Protein AF-G0UDD1-F1 (afdb_monomer)

Foldseek 3Di:
DVQVVCVVVPDQEEEEEDDLDPCVCVVHPHYYHYHYCLVVVLVVCVVVDDLPDDEQEAAAPSCQVVSVSSCVSSVHHYYYDDDD

Solvent-accessible surface area (backbone atoms only — not comparable to full-atom values): 5141 Å² total; per-residue (Å²): 107,71,48,53,52,48,43,74,73,65,54,74,61,49,78,47,68,63,64,95,49,77,66,61,63,74,57,42,96,52,60,68,50,80,44,72,58,57,65,61,55,38,51,50,46,65,75,74,46,81,57,91,82,49,68,33,67,12,84,33,81,86,40,40,71,61,30,45,5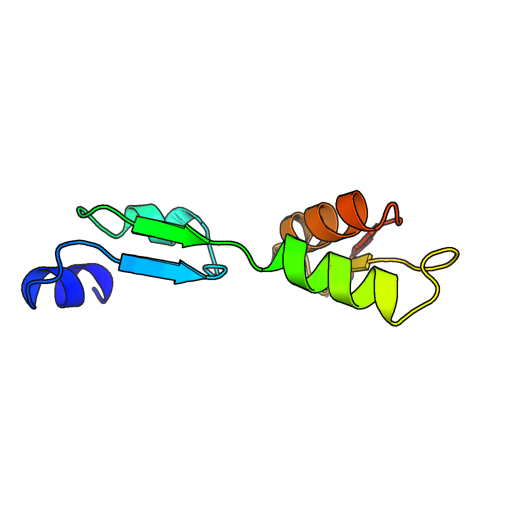9,37,13,65,72,54,73,32,53,75,47,69,43,86,85,128

Organism: Brochothrix thermosphacta (NCBI:txid2756)

Secondary structure (DSSP, 8-state):
-HHHHHHHTT---EEEES-SSGGGGGG-SS-EEEE-SHHHHHHHHHHHS--TT--EEESSSTTHHHHHHHHHHHT--EEE----

Mean predicted aligned error: 3.18 Å

InterPro domains:
  IPR000836 Phosphoribosyltransferase domain [PF00156] (40-83)
  IPR000836 Phosphoribosyltransferase domain [cd06223] (38-84)
  IPR000842 Phosphoribosyl pyrophosphate synthetase, conserved site [PS00114] (18-33)
  IPR005946 Ribose-phosphate pyrophosphokinase [PTHR10210] (1-84)
  IPR029057 Phosphoribosyltransferase-like [G3DSA:3.40.50.2020] (1-36)
  IPR029057 Phosphoribosyltransferase-like [G3DSA:3.40.50.2020] (37-84)
  IPR029057 Phosphoribosyltransferase-like [SSF53271] (1-84)

Nearest PDB structures (foldseek):
  7pn0-assembly1_A  TM=9.663E-01  e=7.168E-08  Thermus thermophilus
  5mp7-assembly1_A  TM=9.564E-01  e=7.133E-07  Mycolicibacterium smegmatis MC2 155
  7xmu-assembly1_A  TM=9.386E-01  e=5.443E-07  Escherichia coli str. K-12 substr. MG1655
  6asv-assembly1_A  TM=9.275E-01  e=9.347E-07  Escherichia coli O157:H7
  6asv-assembly1_C  TM=8.835E-01  e=1.225E-06  Escherichia coli O157:H7

Sequence (84 aa):
LVADLIEKAGATRAIMIDLHAPQIQGFFDMPIDHLTGVPLLSEHFKNTIDTSNVVVVSPDHGGVTRARKMADKLKAPIAIIDKR

pLDDT: mean 96.07, std 3.62, range [70.44, 98.5]

Structure (mmCIF, N/CA/C/O backbone):
data_AF-G0UDD1-F1
#
_entry.id   AF-G0UDD1-F1
#
loop_
_atom_site.group_PDB
_atom_site.id
_atom_site.type_symbol
_atom_site.label_atom_id
_atom_site.label_alt_id
_atom_site.label_comp_id
_atom_site.label_asym_id
_atom_site.label_entity_id
_atom_site.label_seq_id
_atom_site.pdbx_PDB_ins_code
_atom_site.Cartn_x
_atom_site.Cartn_y
_atom_site.Cartn_z
_atom_site.occupancy
_atom_site.B_iso_or_equiv
_atom_site.auth_seq_id
_atom_site.auth_comp_id
_atom_site.auth_asym_id
_atom_site.auth_atom_id
_atom_site.pdbx_PDB_model_num
ATOM 1 N N . LEU A 1 1 ? -10.083 -9.964 16.136 1.00 95.44 1 LEU A N 1
ATOM 2 C CA . LEU A 1 1 ? -9.212 -10.156 17.323 1.00 95.44 1 LEU A CA 1
ATOM 3 C C . LEU A 1 1 ? -8.325 -8.945 17.582 1.00 95.44 1 LEU A C 1
ATOM 5 O O . LEU A 1 1 ? -8.630 -8.206 18.499 1.00 95.44 1 LEU A O 1
ATOM 9 N N . VAL A 1 2 ? -7.231 -8.723 16.835 1.00 97.69 2 VAL A N 1
ATOM 10 C CA . VAL A 1 2 ? -6.285 -7.629 17.162 1.00 97.69 2 VAL A CA 1
ATOM 11 C C . VAL A 1 2 ? -6.942 -6.247 17.062 1.00 97.69 2 VAL A C 1
ATOM 13 O O . VAL A 1 2 ? -6.743 -5.435 17.958 1.00 97.69 2 VAL A O 1
ATOM 16 N N . ALA A 1 3 ? -7.752 -6.006 16.026 1.00 97.69 3 ALA A N 1
ATOM 17 C CA . ALA A 1 3 ? -8.527 -4.772 15.890 1.00 97.69 3 ALA A CA 1
ATOM 18 C C . ALA A 1 3 ? -9.447 -4.545 17.104 1.00 97.69 3 ALA A C 1
ATOM 20 O O . ALA A 1 3 ? -9.281 -3.553 17.809 1.00 97.69 3 ALA A O 1
ATOM 21 N N . ASP A 1 4 ? -10.285 -5.535 17.434 1.00 97.88 4 ASP A N 1
ATOM 22 C CA . ASP A 1 4 ? -11.163 -5.502 18.613 1.00 97.88 4 ASP A CA 1
ATOM 23 C C . ASP A 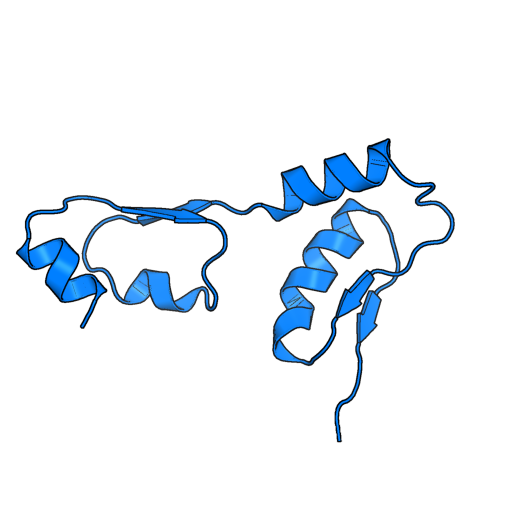1 4 ? -10.400 -5.216 19.915 1.00 97.88 4 ASP A C 1
ATOM 25 O O . ASP A 1 4 ? -10.855 -4.436 20.744 1.00 97.88 4 ASP A O 1
ATOM 29 N N . LEU A 1 5 ? -9.231 -5.834 20.118 1.00 98.50 5 LEU A N 1
ATOM 30 C CA . LEU A 1 5 ? -8.421 -5.616 21.320 1.00 98.50 5 LEU A CA 1
ATOM 31 C C . LEU A 1 5 ? -7.897 -4.178 21.404 1.00 98.50 5 LEU A C 1
ATOM 33 O O . LEU A 1 5 ? -7.917 -3.592 22.484 1.00 98.50 5 LEU A O 1
ATOM 37 N N . ILE A 1 6 ? -7.453 -3.604 20.281 1.00 97.75 6 ILE A N 1
ATOM 38 C CA . ILE A 1 6 ? -6.980 -2.214 20.207 1.00 97.75 6 ILE A CA 1
ATOM 39 C C . ILE A 1 6 ? -8.127 -1.242 20.518 1.00 97.75 6 ILE A C 1
ATOM 41 O O . ILE A 1 6 ? -7.949 -0.303 21.293 1.00 97.75 6 ILE A O 1
ATOM 45 N N . GLU A 1 7 ? -9.317 -1.490 19.974 1.00 97.38 7 GLU A N 1
ATOM 46 C CA . GLU A 1 7 ? -10.499 -0.665 20.238 1.00 97.38 7 GLU A CA 1
ATOM 47 C C . GLU A 1 7 ? -10.985 -0.795 21.683 1.00 97.38 7 GLU A C 1
ATOM 49 O O . GLU A 1 7 ? -11.237 0.209 22.349 1.00 97.38 7 GLU A O 1
ATOM 54 N N . LYS A 1 8 ? -11.049 -2.019 22.225 1.00 98.12 8 LYS A N 1
ATOM 55 C CA . LYS A 1 8 ? -11.411 -2.250 23.633 1.00 98.12 8 LYS A CA 1
ATOM 56 C C . LYS A 1 8 ? -10.398 -1.660 24.612 1.00 98.12 8 LYS A C 1
ATOM 58 O O . LYS A 1 8 ? -10.788 -1.308 25.721 1.00 98.12 8 LYS A O 1
ATOM 63 N N . ALA A 1 9 ? -9.137 -1.508 24.210 1.00 98.38 9 ALA A N 1
ATOM 64 C CA . ALA A 1 9 ? -8.128 -0.790 24.984 1.00 98.38 9 ALA A CA 1
ATOM 65 C C . ALA A 1 9 ? -8.332 0.742 24.987 1.00 98.38 9 ALA A C 1
ATOM 67 O O . ALA A 1 9 ? -7.656 1.438 25.743 1.00 98.38 9 ALA A O 1
ATOM 68 N N . GLY A 1 10 ? -9.265 1.270 24.185 1.00 98.19 10 GLY A N 1
ATOM 69 C CA . GLY A 1 10 ? -9.651 2.682 24.166 1.00 98.19 10 GLY A CA 1
ATOM 70 C C . GLY A 1 10 ? -9.116 3.486 22.980 1.00 98.19 10 GLY A C 1
ATOM 71 O O . GLY A 1 10 ? -9.186 4.715 23.008 1.00 98.19 10 GLY A O 1
ATOM 72 N N . ALA A 1 11 ? -8.576 2.838 21.942 1.00 98.19 11 ALA A N 1
ATOM 73 C CA . ALA A 1 11 ? -8.199 3.541 20.719 1.00 98.19 11 ALA A CA 1
ATOM 74 C C . ALA A 1 11 ? -9.437 4.120 20.011 1.00 98.19 11 ALA A C 1
ATOM 76 O O . ALA A 1 11 ? -10.490 3.490 19.959 1.00 98.19 11 ALA A O 1
ATOM 77 N N . THR A 1 12 ? -9.300 5.321 19.448 1.00 98.19 12 THR A N 1
ATOM 78 C CA . THR A 1 12 ? -10.384 6.031 18.735 1.00 98.19 12 THR A CA 1
ATOM 79 C C . THR A 1 12 ? -10.107 6.221 17.244 1.00 98.19 12 THR A C 1
ATOM 81 O O . THR A 1 12 ? -10.976 6.674 16.498 1.00 98.19 12 THR A O 1
ATOM 84 N N . ARG A 1 13 ? -8.882 5.910 16.812 1.00 98.12 13 ARG A N 1
ATOM 85 C CA . ARG A 1 13 ? -8.410 5.939 15.428 1.00 98.12 13 ARG A CA 1
ATOM 86 C C . ARG A 1 13 ? -7.135 5.110 15.315 1.00 98.12 13 ARG A C 1
ATOM 88 O O . ARG A 1 13 ? -6.367 5.041 16.275 1.00 98.12 13 ARG A O 1
ATOM 95 N N . ALA A 1 14 ? -6.854 4.573 14.131 1.00 97.38 14 ALA A N 1
ATOM 96 C CA . ALA A 1 14 ? -5.515 4.091 13.795 1.00 97.38 14 ALA A CA 1
ATOM 97 C C . ALA A 1 14 ? -4.960 4.750 12.527 1.00 97.38 14 ALA A C 1
ATOM 99 O O . ALA A 1 14 ? -5.700 5.117 11.619 1.00 97.38 14 ALA A O 1
ATOM 100 N N . ILE A 1 15 ? -3.634 4.862 12.466 1.00 98.00 15 ILE A N 1
ATOM 101 C CA . ILE A 1 15 ? -2.892 5.237 11.261 1.00 98.00 15 ILE A CA 1
ATOM 102 C C . ILE A 1 15 ? -2.014 4.047 10.901 1.00 98.00 15 ILE A C 1
ATOM 104 O O . ILE A 1 15 ? -1.299 3.520 11.753 1.00 98.00 15 ILE A O 1
ATOM 108 N N . MET A 1 16 ? -2.091 3.599 9.654 1.00 97.38 16 MET A N 1
ATOM 109 C CA . MET A 1 16 ? -1.420 2.390 9.185 1.00 97.38 16 MET A CA 1
ATOM 110 C C . MET A 1 16 ? -0.750 2.639 7.840 1.00 97.38 16 MET A C 1
ATOM 112 O O . MET A 1 16 ? -1.176 3.505 7.079 1.00 97.38 16 MET A O 1
ATOM 116 N N . ILE A 1 17 ? 0.298 1.874 7.537 1.00 97.56 17 ILE A N 1
ATOM 117 C CA . ILE A 1 17 ? 1.052 1.983 6.285 1.00 97.56 17 ILE A CA 1
ATOM 118 C C . ILE A 1 17 ? 1.074 0.614 5.608 1.00 97.56 17 ILE A C 1
ATOM 120 O O . ILE A 1 17 ? 1.458 -0.365 6.242 1.00 97.56 17 ILE A O 1
ATOM 124 N N . ASP A 1 18 ? 0.670 0.574 4.335 1.00 96.44 18 ASP A N 1
ATOM 125 C CA . ASP A 1 18 ? 0.728 -0.591 3.440 1.00 96.44 18 ASP A CA 1
ATOM 126 C C . ASP A 1 18 ? 0.283 -1.913 4.102 1.00 96.44 18 ASP A C 1
ATOM 128 O O . ASP A 1 18 ? 1.039 -2.883 4.207 1.00 96.44 18 ASP A O 1
ATOM 132 N N . LEU A 1 19 ? -0.985 -1.962 4.524 1.00 97.06 19 LEU A N 1
ATOM 133 C CA . LEU A 1 19 ? -1.606 -3.182 5.038 1.00 97.06 19 LEU A CA 1
ATOM 134 C C . LEU A 1 19 ? -1.443 -4.342 4.051 1.00 97.06 19 LEU A C 1
ATOM 136 O O . LEU A 1 19 ? -1.644 -4.182 2.845 1.00 97.06 19 LEU A O 1
ATOM 140 N N . HIS A 1 20 ? -1.142 -5.531 4.584 1.00 95.44 20 HIS A N 1
ATOM 141 C CA . HIS A 1 20 ? -0.944 -6.739 3.778 1.00 95.44 20 HIS A CA 1
ATOM 142 C C . HIS A 1 20 ? -2.127 -7.008 2.836 1.00 95.44 20 HIS A C 1
ATOM 144 O O . HIS A 1 20 ? -1.931 -7.317 1.661 1.00 95.44 20 HIS A O 1
ATOM 150 N N . ALA A 1 21 ? -3.345 -6.830 3.352 1.00 94.69 21 ALA A N 1
ATOM 151 C CA . ALA A 1 21 ? -4.584 -6.887 2.597 1.00 94.69 21 ALA A CA 1
ATOM 152 C C . ALA A 1 21 ? -5.429 -5.636 2.909 1.00 94.69 21 ALA A C 1
ATOM 154 O O . ALA A 1 21 ? -5.601 -5.310 4.087 1.00 94.69 21 ALA A O 1
ATOM 155 N N . PRO A 1 22 ? -5.988 -4.935 1.902 1.00 92.88 22 PRO A N 1
ATOM 156 C CA . PRO A 1 22 ? -6.789 -3.729 2.132 1.00 92.88 22 PRO A CA 1
ATOM 157 C C . PRO A 1 22 ? -8.049 -3.996 2.969 1.00 92.88 22 PRO A C 1
ATOM 159 O O . PRO A 1 22 ? -8.524 -3.104 3.660 1.00 92.88 22 PRO A O 1
ATOM 162 N N . GLN A 1 23 ? -8.557 -5.230 2.964 1.00 96.62 23 GLN A N 1
ATOM 163 C CA . GLN A 1 23 ? -9.721 -5.657 3.743 1.00 96.62 23 GLN A CA 1
ATOM 164 C C . GLN A 1 23 ? -9.494 -5.570 5.256 1.00 96.62 23 GLN A C 1
ATOM 166 O O . GLN A 1 23 ? -10.469 -5.461 5.991 1.00 96.62 23 GLN A O 1
ATOM 171 N N . ILE A 1 24 ? -8.238 -5.563 5.726 1.00 97.62 24 ILE A N 1
ATOM 172 C CA . ILE A 1 24 ? -7.916 -5.385 7.151 1.00 97.62 24 ILE A CA 1
ATOM 173 C C . ILE A 1 24 ? -8.482 -4.057 7.678 1.00 97.62 24 ILE A C 1
ATOM 175 O O . ILE A 1 24 ? -8.834 -3.968 8.849 1.00 97.62 24 ILE A O 1
ATOM 179 N N . GLN A 1 25 ? -8.648 -3.046 6.819 1.00 96.38 25 GLN A N 1
ATOM 180 C CA . GLN A 1 25 ? -9.309 -1.795 7.188 1.00 96.38 25 GLN A CA 1
ATOM 181 C C . GLN A 1 25 ? -10.746 -2.014 7.689 1.00 96.38 25 GLN A C 1
ATOM 183 O O . GLN A 1 25 ? -11.182 -1.308 8.588 1.00 96.38 25 GLN A O 1
ATOM 188 N N . GLY A 1 26 ? -11.462 -3.004 7.151 1.00 96.81 26 GLY A N 1
ATOM 189 C CA . GLY A 1 26 ? -12.819 -3.349 7.577 1.00 96.81 26 GLY A CA 1
ATOM 190 C C . GLY A 1 26 ? -12.887 -4.209 8.840 1.00 96.81 26 GLY A C 1
ATOM 191 O O . GLY A 1 26 ? -13.976 -4.618 9.215 1.00 96.81 26 GLY A O 1
ATOM 192 N N . PHE A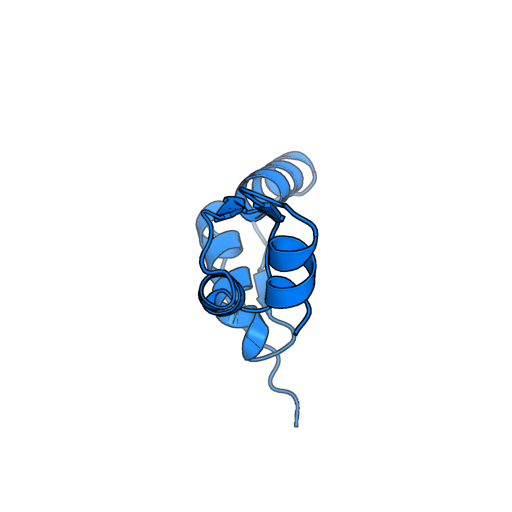 1 27 ? -11.751 -4.533 9.470 1.00 98.06 27 PHE A N 1
ATOM 193 C CA . PHE A 1 27 ? -11.737 -5.205 10.777 1.00 98.06 27 PHE A CA 1
ATOM 194 C C . PHE A 1 27 ? -11.876 -4.227 11.945 1.00 98.06 27 PHE A C 1
ATOM 196 O O . PHE A 1 27 ? -12.014 -4.680 13.075 1.00 98.06 27 PHE A O 1
ATOM 203 N N . PHE A 1 28 ? -11.785 -2.924 11.680 1.00 97.94 28 PHE A N 1
ATOM 204 C CA . PHE A 1 28 ? -11.959 -1.873 12.670 1.00 97.94 28 PHE A CA 1
ATOM 205 C C . PHE A 1 28 ? -13.327 -1.214 12.492 1.00 97.94 28 PHE A C 1
ATOM 207 O O . PHE A 1 28 ? -13.708 -0.870 11.371 1.00 97.94 28 PHE A O 1
ATOM 214 N N . ASP A 1 29 ? -14.021 -0.995 13.604 1.00 97.50 29 ASP A N 1
ATOM 215 C CA . ASP A 1 29 ? -15.252 -0.209 13.682 1.00 97.50 29 ASP A CA 1
ATOM 216 C C . ASP A 1 29 ? -14.948 1.291 13.881 1.00 97.50 29 ASP A C 1
ATOM 218 O O . ASP A 1 29 ? -15.822 2.147 13.716 1.00 97.50 29 ASP A O 1
ATOM 222 N N . MET A 1 30 ? -13.696 1.638 14.207 1.00 97.25 30 MET A N 1
ATOM 223 C CA . MET A 1 30 ? -13.206 3.019 14.288 1.00 97.25 30 MET A CA 1
ATOM 224 C C . MET A 1 30 ? -12.552 3.516 12.978 1.00 97.25 30 MET A C 1
ATOM 226 O O . MET A 1 30 ? -12.113 2.716 12.151 1.00 97.25 30 MET A O 1
ATOM 230 N N . PRO A 1 31 ? -12.403 4.844 12.775 1.00 97.94 31 PRO A N 1
ATOM 231 C CA . PRO A 1 31 ? -11.711 5.387 11.606 1.00 97.94 31 PRO A CA 1
ATOM 232 C C . PRO A 1 31 ? -10.253 4.918 11.492 1.00 97.94 31 PRO A C 1
ATOM 234 O O . PRO A 1 31 ? -9.500 4.939 12.469 1.00 97.94 31 PRO A O 1
ATOM 237 N N . ILE A 1 32 ? -9.835 4.587 10.268 1.00 97.81 32 ILE A N 1
ATOM 238 C CA . ILE A 1 32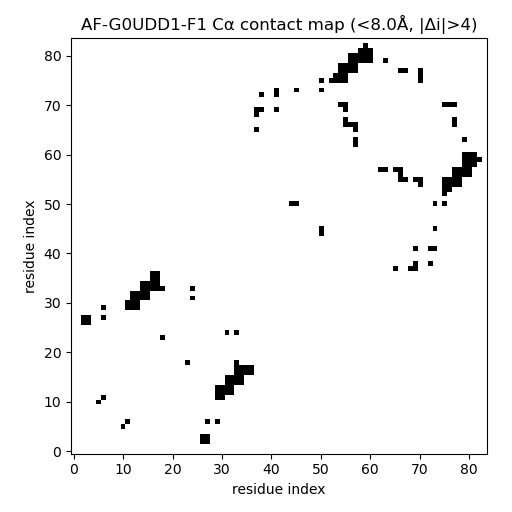 ? -8.454 4.214 9.942 1.00 97.81 32 ILE A CA 1
ATOM 239 C C . ILE A 1 32 ? -7.933 5.099 8.811 1.00 97.81 32 ILE A C 1
ATOM 241 O O . ILE A 1 32 ? -8.542 5.167 7.742 1.00 97.81 32 ILE A O 1
ATOM 245 N N . ASP A 1 33 ? -6.770 5.709 9.019 1.00 97.69 33 ASP A N 1
ATOM 246 C CA . ASP A 1 33 ? -6.002 6.373 7.969 1.00 97.69 33 ASP A CA 1
ATOM 247 C C . ASP A 1 33 ? -4.988 5.370 7.391 1.00 97.69 33 ASP A C 1
ATOM 249 O O . ASP A 1 33 ? -3.967 5.064 8.009 1.00 97.69 33 ASP A O 1
ATOM 253 N N . HIS A 1 34 ? -5.278 4.823 6.207 1.00 97.12 34 HIS A N 1
ATOM 254 C CA . HIS A 1 34 ? -4.401 3.867 5.523 1.00 97.12 34 HIS A CA 1
ATOM 255 C C . HIS A 1 34 ? -3.530 4.578 4.482 1.00 97.12 34 HIS A C 1
ATOM 257 O O . HIS A 1 34 ? -3.969 4.922 3.384 1.00 97.12 34 HIS A O 1
ATOM 263 N N . LEU A 1 35 ? -2.269 4.787 4.842 1.00 97.06 35 LEU A N 1
ATOM 264 C CA . LEU A 1 35 ? -1.258 5.427 4.013 1.00 97.06 35 LEU A CA 1
ATOM 265 C C . LEU A 1 35 ? -0.545 4.401 3.121 1.00 97.06 35 LEU A C 1
ATOM 267 O O . LEU A 1 35 ? -0.458 3.218 3.450 1.00 97.06 35 LEU A O 1
ATOM 271 N N . THR A 1 36 ? 0.012 4.866 1.999 1.00 95.94 36 THR A N 1
ATOM 272 C CA . THR A 1 36 ? 0.775 4.017 1.072 1.00 95.94 36 THR A CA 1
ATOM 273 C C . THR A 1 36 ? 2.194 4.527 0.847 1.00 95.94 36 THR A C 1
ATOM 275 O O . THR A 1 36 ? 2.405 5.720 0.626 1.00 95.94 36 THR A O 1
ATOM 278 N N . GLY A 1 37 ? 3.167 3.613 0.857 1.00 96.88 37 GLY A N 1
ATOM 279 C CA . GLY A 1 37 ? 4.579 3.904 0.612 1.00 96.88 37 GLY A CA 1
ATOM 280 C C . GLY A 1 37 ? 4.967 3.932 -0.868 1.00 96.88 37 GLY A C 1
ATOM 281 O O . GLY A 1 37 ? 6.042 4.420 -1.214 1.00 96.88 37 GLY A O 1
ATOM 282 N N . VAL A 1 38 ? 4.102 3.460 -1.774 1.00 97.00 38 VAL A N 1
ATOM 283 C CA . VA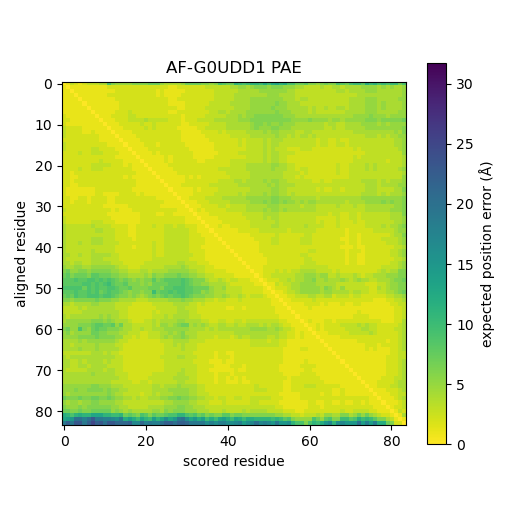L A 1 38 ? 4.410 3.367 -3.214 1.00 97.00 38 VAL A CA 1
ATOM 284 C C . VAL A 1 38 ? 4.885 4.696 -3.831 1.00 97.00 38 VAL A C 1
ATOM 286 O O . VAL A 1 38 ? 5.855 4.654 -4.591 1.00 97.00 38 VAL A O 1
ATOM 289 N N . PRO A 1 39 ? 4.282 5.873 -3.549 1.00 96.56 39 PRO A N 1
ATOM 290 C CA . PRO A 1 39 ? 4.786 7.152 -4.052 1.00 96.56 39 PRO A CA 1
ATOM 291 C C . PRO A 1 39 ? 6.233 7.435 -3.639 1.00 96.56 39 PRO A C 1
ATOM 293 O O . PRO A 1 39 ? 7.047 7.717 -4.514 1.00 96.56 39 PRO A O 1
ATOM 296 N N . LEU A 1 40 ? 6.544 7.276 -2.348 1.00 97.69 40 LEU A N 1
ATOM 297 C CA . LEU A 1 40 ? 7.870 7.526 -1.781 1.00 97.69 40 LEU A CA 1
ATOM 298 C C . LEU A 1 40 ? 8.924 6.593 -2.390 1.00 97.69 40 LEU A C 1
ATOM 300 O O . LEU A 1 40 ? 9.976 7.037 -2.839 1.00 97.69 40 LEU A O 1
ATOM 304 N N . LEU A 1 41 ? 8.620 5.294 -2.463 1.00 97.44 41 LEU A N 1
ATOM 305 C CA . LEU A 1 41 ? 9.535 4.306 -3.037 1.00 97.44 41 LEU A CA 1
ATOM 306 C C . LEU A 1 41 ? 9.757 4.531 -4.537 1.00 97.44 41 LEU A C 1
ATOM 308 O O . LEU A 1 41 ? 10.872 4.385 -5.029 1.00 97.44 41 LEU A O 1
ATOM 312 N N . SER A 1 42 ? 8.709 4.910 -5.272 1.00 96.06 42 SER A N 1
ATOM 313 C CA . SER A 1 42 ? 8.835 5.190 -6.707 1.00 96.06 42 SER A CA 1
ATOM 314 C C . SER A 1 42 ? 9.695 6.426 -6.967 1.00 96.06 42 SER A C 1
ATOM 316 O O . SER A 1 42 ? 10.466 6.441 -7.920 1.00 96.06 42 SER A O 1
ATOM 318 N N . GLU A 1 43 ? 9.569 7.463 -6.139 1.00 96.88 43 GLU A N 1
ATOM 319 C CA . GLU A 1 43 ? 10.424 8.650 -6.212 1.00 96.88 43 GLU A CA 1
ATOM 320 C C . GLU A 1 43 ? 11.881 8.311 -5.898 1.00 96.88 43 GLU A C 1
ATOM 322 O O . GLU A 1 43 ? 12.772 8.711 -6.643 1.00 96.88 43 GLU A O 1
ATOM 327 N N . HIS A 1 44 ? 12.119 7.505 -4.860 1.00 97.62 44 HIS A N 1
ATOM 328 C CA . HIS A 1 44 ? 13.458 7.031 -4.536 1.00 97.62 44 HIS A CA 1
ATOM 329 C C . HIS A 1 44 ? 14.122 6.356 -5.744 1.00 97.62 44 HIS A C 1
ATOM 331 O O . HIS A 1 44 ? 15.202 6.777 -6.143 1.00 97.62 44 HIS A O 1
ATOM 337 N N . PHE A 1 45 ? 13.463 5.380 -6.381 1.00 96.62 45 PHE A N 1
ATOM 338 C CA . PHE A 1 45 ? 14.038 4.687 -7.541 1.00 96.62 45 PHE A CA 1
ATOM 339 C C . PHE A 1 45 ? 14.249 5.599 -8.751 1.00 96.62 45 PHE A C 1
ATOM 341 O O . PHE A 1 45 ? 15.270 5.482 -9.419 1.00 96.62 45 PHE A O 1
ATOM 348 N N . LYS A 1 46 ? 13.349 6.554 -9.015 1.00 94.75 46 LYS A N 1
ATOM 349 C CA . LYS A 1 46 ? 13.573 7.551 -10.080 1.00 94.75 46 LYS A CA 1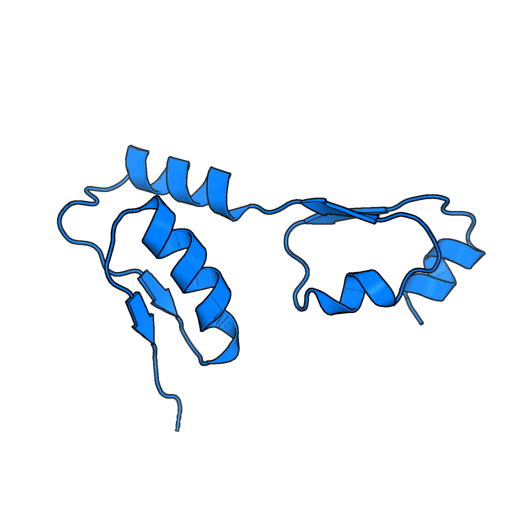
ATOM 350 C C . LYS A 1 46 ? 14.854 8.356 -9.886 1.00 94.75 46 LYS A C 1
ATOM 352 O O . LYS A 1 46 ? 15.446 8.781 -10.871 1.00 94.75 46 LYS A O 1
ATOM 357 N N . ASN A 1 47 ? 15.248 8.574 -8.634 1.00 96.31 47 ASN A N 1
ATOM 358 C CA . ASN A 1 47 ? 16.399 9.395 -8.282 1.00 96.31 47 ASN A CA 1
ATOM 359 C C . ASN A 1 47 ? 17.687 8.579 -8.098 1.00 96.31 47 ASN A C 1
ATOM 361 O O . ASN A 1 47 ? 18.765 9.168 -8.071 1.00 96.31 47 ASN A O 1
ATOM 365 N N . THR A 1 48 ? 17.600 7.255 -7.943 1.00 96.56 48 THR A N 1
ATOM 366 C CA . THR A 1 48 ? 18.764 6.405 -7.637 1.00 96.56 48 THR A CA 1
ATOM 367 C C . THR A 1 48 ? 19.175 5.459 -8.754 1.00 96.56 48 THR A C 1
ATOM 369 O O . THR A 1 48 ? 20.316 5.001 -8.742 1.00 96.56 48 THR A O 1
ATOM 372 N N . ILE A 1 49 ? 18.297 5.170 -9.719 1.00 93.88 49 ILE A N 1
ATOM 373 C CA . ILE A 1 49 ? 18.604 4.282 -10.847 1.00 93.88 49 ILE A CA 1
ATOM 374 C C . ILE A 1 49 ? 18.147 4.879 -12.180 1.00 93.88 49 ILE A C 1
ATOM 376 O O . ILE A 1 49 ? 17.212 5.678 -12.236 1.00 93.88 49 ILE A O 1
ATOM 380 N N . ASP A 1 50 ? 18.780 4.452 -13.275 1.00 92.81 50 ASP A N 1
ATOM 381 C CA . ASP A 1 50 ? 18.258 4.719 -14.614 1.00 92.81 50 ASP A CA 1
ATOM 382 C C . ASP A 1 50 ? 16.973 3.910 -14.834 1.00 92.81 50 ASP A C 1
ATOM 384 O O . ASP A 1 50 ? 16.983 2.680 -14.822 1.00 92.81 50 ASP A O 1
ATOM 388 N N . THR A 1 51 ? 15.859 4.613 -15.027 1.00 92.62 51 THR A N 1
ATOM 389 C CA . THR A 1 51 ? 14.532 4.017 -15.237 1.00 92.62 51 THR A CA 1
ATOM 390 C C . THR A 1 51 ? 14.199 3.794 -16.714 1.00 92.62 51 THR A C 1
ATOM 392 O O . THR A 1 51 ? 13.128 3.272 -17.016 1.00 92.62 51 THR A O 1
ATOM 395 N N . SER A 1 52 ? 15.100 4.134 -17.645 1.00 92.12 52 SER A N 1
ATOM 396 C CA . SER A 1 52 ? 14.883 3.953 -19.088 1.00 92.12 52 SER A CA 1
ATOM 397 C C . SER A 1 52 ? 14.784 2.480 -19.509 1.00 92.12 52 SER A C 1
ATOM 399 O O . SER A 1 52 ? 14.132 2.167 -20.505 1.00 92.12 52 SER A O 1
ATOM 401 N N . ASN A 1 53 ? 15.388 1.574 -18.732 1.00 94.12 53 ASN A N 1
ATOM 402 C CA . ASN A 1 53 ? 15.428 0.141 -19.012 1.00 94.12 53 ASN A CA 1
ATOM 403 C C . ASN A 1 53 ? 15.185 -0.705 -17.747 1.00 94.12 53 ASN A C 1
ATOM 405 O O . ASN A 1 53 ? 16.019 -1.519 -17.350 1.00 94.12 53 ASN A O 1
ATOM 409 N N . VAL A 1 54 ? 14.043 -0.492 -17.085 1.00 96.56 54 VAL A N 1
ATOM 410 C CA . VAL A 1 54 ? 13.646 -1.247 -15.882 1.00 96.56 54 VAL A CA 1
ATOM 411 C C . VAL A 1 54 ? 12.338 -1.999 -16.094 1.00 96.56 54 VAL A C 1
ATOM 413 O O . VAL A 1 54 ? 11.472 -1.571 -16.851 1.00 96.56 54 VAL A O 1
ATOM 416 N N . VAL A 1 55 ? 12.171 -3.107 -15.376 1.00 97.75 55 VAL A N 1
ATOM 417 C CA . VAL A 1 55 ? 10.915 -3.857 -15.279 1.00 97.75 55 VAL A CA 1
ATOM 418 C C . VAL A 1 55 ? 10.556 -4.026 -13.808 1.00 97.75 55 VAL A C 1
ATOM 420 O O . VAL A 1 55 ? 11.401 -4.394 -12.993 1.00 97.75 55 VAL A O 1
ATOM 423 N N . VAL A 1 56 ? 9.302 -3.756 -13.447 1.00 97.94 56 VAL A N 1
ATOM 424 C CA . VAL A 1 56 ? 8.820 -4.007 -12.085 1.00 97.94 56 VAL A CA 1
ATOM 425 C C . VAL A 1 56 ? 8.329 -5.444 -12.005 1.00 97.94 56 VAL A C 1
ATOM 427 O O . VAL A 1 56 ? 7.386 -5.827 -12.695 1.00 97.94 56 VAL A O 1
ATOM 430 N N . VAL A 1 57 ? 8.961 -6.252 -11.159 1.00 97.81 57 VAL A N 1
ATOM 431 C CA . VAL A 1 57 ? 8.641 -7.677 -11.033 1.00 97.81 57 VAL A CA 1
ATOM 432 C C . VAL A 1 57 ? 7.769 -7.914 -9.806 1.00 97.81 57 VAL A C 1
ATOM 434 O O . VAL A 1 57 ? 8.126 -7.540 -8.690 1.00 97.81 57 VAL A O 1
ATOM 437 N N . SER A 1 58 ? 6.630 -8.571 -10.001 1.00 97.69 58 SER A N 1
ATOM 438 C CA . SER A 1 58 ? 5.863 -9.155 -8.911 1.00 97.69 58 SER A CA 1
ATOM 439 C C . SER A 1 58 ? 6.355 -10.579 -8.624 1.00 97.69 58 SER A C 1
ATOM 441 O O . SER A 1 58 ? 6.398 -11.393 -9.548 1.00 97.69 58 SER A O 1
ATOM 443 N N . PRO A 1 59 ? 6.732 -10.910 -7.376 1.00 96.44 59 PRO A N 1
ATOM 444 C CA . PRO A 1 59 ? 7.301 -12.219 -7.044 1.00 96.44 59 PRO A CA 1
ATOM 445 C C . PRO A 1 59 ? 6.264 -13.353 -6.971 1.00 96.44 59 PRO A C 1
ATOM 447 O O . PRO A 1 59 ? 6.650 -14.512 -6.816 1.00 96.44 59 PRO A O 1
ATOM 450 N N . ASP A 1 60 ? 4.974 -13.019 -7.018 1.00 95.12 60 ASP A N 1
ATOM 451 C CA . ASP A 1 60 ? 3.830 -13.928 -6.968 1.00 95.12 60 ASP A CA 1
ATOM 452 C C . ASP A 1 60 ? 2.553 -13.198 -7.434 1.00 95.12 60 ASP A C 1
ATOM 454 O O . ASP A 1 60 ? 2.566 -11.998 -7.714 1.00 95.12 60 ASP A O 1
ATOM 458 N N . HIS A 1 61 ? 1.424 -13.909 -7.490 1.00 93.06 61 HIS A N 1
ATOM 459 C CA . HIS A 1 61 ? 0.135 -13.331 -7.883 1.00 93.06 61 HIS A CA 1
ATOM 460 C C . HIS A 1 61 ? -0.427 -12.302 -6.887 1.00 93.06 61 HIS A C 1
ATOM 462 O O . HIS A 1 61 ? -1.128 -11.375 -7.297 1.00 93.06 61 HIS A O 1
ATOM 468 N N . GLY A 1 62 ? -0.123 -12.427 -5.592 1.00 92.75 62 GLY A N 1
ATOM 469 C CA . GLY A 1 62 ? -0.641 -11.528 -4.557 1.00 92.75 62 GLY A CA 1
ATOM 470 C C . GLY A 1 62 ? -0.031 -10.127 -4.633 1.00 92.75 62 GLY A C 1
ATOM 471 O O . GLY A 1 62 ? -0.681 -9.130 -4.316 1.00 92.75 62 GLY A O 1
ATOM 472 N N . GLY A 1 63 ? 1.210 -10.023 -5.108 1.00 94.25 63 GLY A N 1
ATOM 473 C CA . GLY A 1 63 ? 1.918 -8.757 -5.262 1.00 94.25 63 GLY A CA 1
ATOM 474 C C . GLY A 1 63 ? 1.565 -7.952 -6.517 1.00 94.25 63 GLY A C 1
ATOM 475 O O . GLY A 1 63 ? 2.048 -6.824 -6.647 1.00 94.25 63 GLY A O 1
ATOM 476 N N . VAL A 1 64 ? 0.780 -8.493 -7.456 1.00 96.06 64 VAL A N 1
ATOM 477 C CA . VAL A 1 64 ? 0.633 -7.928 -8.816 1.00 96.06 64 VAL A CA 1
ATOM 478 C C . VAL A 1 64 ? 0.066 -6.514 -8.788 1.00 96.06 64 VAL A C 1
ATOM 480 O O . VAL A 1 64 ? 0.573 -5.623 -9.469 1.00 96.06 64 VAL A O 1
ATOM 483 N N . THR A 1 65 ? -0.945 -6.269 -7.957 1.00 95.56 65 THR A N 1
ATOM 484 C CA . THR A 1 65 ? -1.559 -4.941 -7.823 1.00 95.56 65 THR A CA 1
ATOM 485 C C . THR A 1 65 ? -0.565 -3.907 -7.289 1.00 95.56 65 THR A C 1
ATOM 487 O O . THR A 1 65 ? -0.544 -2.770 -7.760 1.00 95.56 65 THR A O 1
ATOM 490 N N . ARG A 1 66 ? 0.296 -4.287 -6.333 1.00 95.50 66 ARG A N 1
ATOM 491 C CA . ARG A 1 66 ? 1.335 -3.401 -5.782 1.00 95.50 66 ARG A CA 1
ATOM 492 C C . ARG A 1 66 ? 2.423 -3.115 -6.817 1.00 95.50 66 ARG A C 1
ATOM 494 O O . ARG A 1 66 ? 2.790 -1.957 -6.997 1.00 95.50 66 ARG A O 1
ATOM 501 N N . ALA A 1 67 ? 2.879 -4.147 -7.528 1.00 97.25 67 ALA A N 1
ATOM 502 C CA . ALA A 1 67 ? 3.845 -4.014 -8.616 1.00 97.25 67 ALA A CA 1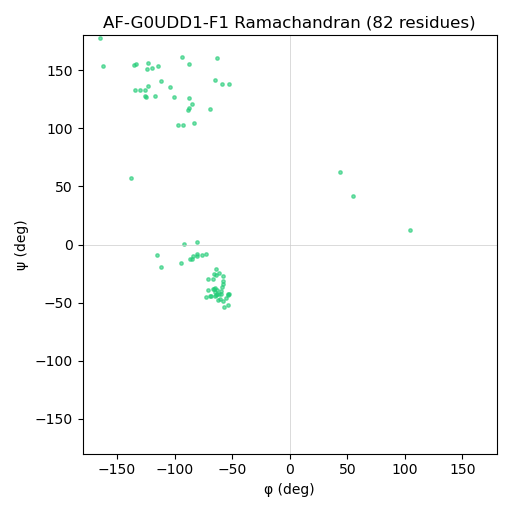
ATOM 503 C C . ALA A 1 67 ? 3.316 -3.096 -9.730 1.00 97.25 67 ALA A C 1
ATOM 505 O O . ALA A 1 67 ? 4.031 -2.204 -10.175 1.00 97.25 67 ALA A O 1
ATOM 506 N N . ARG A 1 68 ? 2.037 -3.227 -10.107 1.00 97.50 68 ARG A N 1
ATOM 507 C CA . ARG A 1 68 ? 1.398 -2.372 -11.117 1.00 97.50 68 ARG A CA 1
ATOM 508 C C . ARG A 1 68 ? 1.390 -0.897 -10.719 1.00 97.50 68 ARG A C 1
ATOM 510 O O . ARG A 1 68 ? 1.826 -0.065 -11.501 1.00 97.50 68 ARG A O 1
ATOM 517 N N . LYS A 1 69 ? 1.000 -0.571 -9.481 1.00 97.12 69 LYS A N 1
ATOM 518 C CA . LYS A 1 69 ? 1.019 0.822 -8.989 1.00 97.12 69 LYS A CA 1
ATOM 519 C C . LYS A 1 69 ? 2.416 1.454 -9.048 1.00 97.12 69 LYS A C 1
ATOM 521 O O . LYS A 1 69 ? 2.538 2.649 -9.313 1.00 97.12 69 LYS A O 1
ATOM 526 N N . MET A 1 70 ? 3.462 0.673 -8.776 1.00 97.25 70 MET A N 1
ATOM 527 C CA . MET A 1 70 ? 4.846 1.137 -8.896 1.00 97.25 70 MET A CA 1
ATOM 528 C C . MET A 1 70 ? 5.262 1.285 -10.366 1.00 97.25 70 MET A C 1
ATOM 530 O O . MET A 1 70 ? 5.814 2.320 -10.732 1.00 97.25 70 MET A O 1
ATOM 534 N N . ALA A 1 71 ? 4.942 0.306 -11.215 1.00 97.38 71 ALA A N 1
ATOM 535 C CA . ALA A 1 71 ? 5.187 0.345 -12.657 1.00 97.38 71 ALA A CA 1
ATOM 536 C C . ALA A 1 71 ? 4.563 1.586 -13.317 1.00 97.38 71 ALA A C 1
ATOM 538 O O . ALA A 1 71 ? 5.257 2.305 -14.034 1.00 97.38 71 ALA A O 1
ATOM 539 N N . ASP A 1 72 ? 3.310 1.908 -12.983 1.00 96.88 72 ASP A N 1
ATOM 540 C CA . ASP A 1 72 ? 2.608 3.096 -13.483 1.00 96.88 72 ASP A CA 1
ATOM 541 C C . ASP A 1 72 ? 3.344 4.391 -13.101 1.00 96.88 72 ASP A C 1
ATOM 543 O O . ASP A 1 72 ? 3.482 5.311 -13.910 1.00 96.88 72 ASP A O 1
ATOM 547 N N . LYS A 1 73 ? 3.876 4.466 -11.873 1.00 95.62 73 LYS A N 1
ATOM 548 C CA . LYS A 1 73 ? 4.656 5.626 -11.420 1.00 95.62 73 LYS A CA 1
ATOM 549 C C . LYS A 1 73 ? 6.015 5.721 -12.099 1.00 95.62 73 LYS A C 1
ATOM 551 O O . LYS A 1 73 ? 6.441 6.841 -12.390 1.00 95.62 73 LYS A O 1
ATOM 556 N N . LEU A 1 74 ? 6.693 4.597 -12.313 1.00 96.12 74 LEU A N 1
ATOM 557 C CA . LEU A 1 74 ? 8.002 4.529 -12.968 1.00 96.12 74 LEU A CA 1
ATOM 558 C C . LEU A 1 74 ? 7.911 4.587 -14.501 1.00 96.12 74 LEU A C 1
ATOM 560 O O . LEU A 1 74 ? 8.939 4.763 -15.142 1.00 96.12 74 LEU A O 1
ATOM 564 N N . LYS A 1 75 ? 6.704 4.494 -15.081 1.00 95.38 75 LYS A N 1
ATOM 565 C CA . LYS A 1 75 ? 6.472 4.326 -16.527 1.00 95.38 75 LYS A CA 1
ATOM 566 C C . LYS A 1 75 ? 7.219 3.111 -17.094 1.00 95.38 75 LYS A C 1
ATOM 568 O O . LYS A 1 75 ? 7.791 3.175 -18.177 1.00 95.38 75 LYS A O 1
ATOM 573 N N . ALA A 1 76 ? 7.202 2.012 -16.346 1.00 97.00 76 ALA A N 1
ATOM 574 C CA . ALA A 1 76 ? 7.935 0.790 -16.654 1.00 97.00 76 ALA A CA 1
ATOM 575 C C . ALA A 1 76 ? 6.984 -0.384 -16.952 1.00 97.00 76 ALA A C 1
ATOM 577 O O . ALA A 1 76 ? 5.860 -0.402 -16.445 1.00 97.00 76 ALA A O 1
ATOM 578 N N . PRO A 1 77 ? 7.405 -1.390 -17.738 1.00 97.69 77 PRO A N 1
ATOM 579 C CA . PRO A 1 77 ? 6.676 -2.647 -17.865 1.00 97.69 77 PRO A CA 1
ATOM 580 C C . PRO A 1 77 ? 6.607 -3.415 -16.535 1.00 97.69 77 PRO A C 1
ATOM 582 O O . PRO A 1 77 ? 7.411 -3.213 -15.621 1.00 97.69 77 PRO A O 1
ATOM 585 N N . ILE A 1 78 ? 5.649 -4.344 -16.456 1.00 97.56 78 ILE A N 1
ATOM 586 C CA . ILE A 1 78 ? 5.476 -5.275 -15.336 1.00 97.56 78 ILE A CA 1
ATOM 587 C C . ILE A 1 78 ? 5.800 -6.709 -15.772 1.00 97.56 78 ILE A C 1
ATOM 589 O O . ILE A 1 78 ? 5.410 -7.130 -16.859 1.00 97.56 78 ILE A O 1
ATOM 593 N N . ALA A 1 79 ? 6.454 -7.47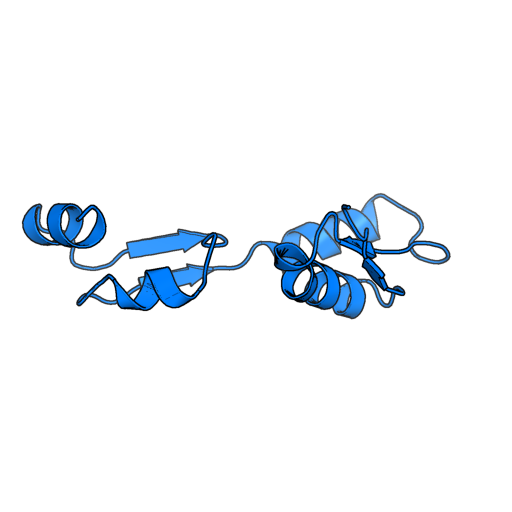0 -14.897 1.00 97.62 79 ALA A N 1
ATOM 5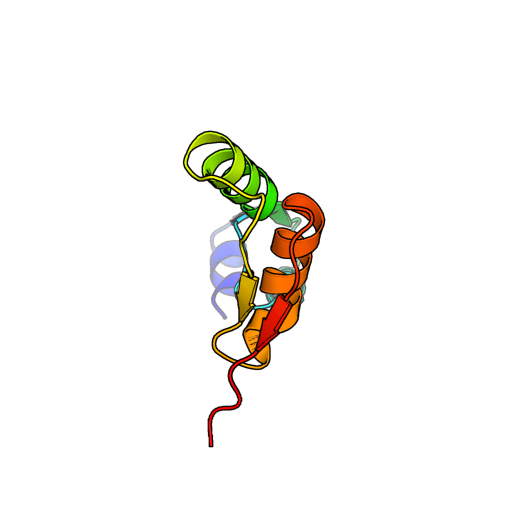94 C CA . ALA A 1 79 ? 6.599 -8.920 -15.003 1.00 97.62 79 ALA A CA 1
ATOM 595 C C . ALA A 1 79 ? 6.055 -9.604 -13.740 1.00 97.62 79 ALA A C 1
ATOM 597 O O . ALA A 1 79 ? 5.967 -8.989 -12.678 1.00 97.62 79 ALA A O 1
ATOM 598 N N . ILE A 1 80 ? 5.664 -10.873 -13.849 1.00 96.94 80 ILE A N 1
ATOM 599 C CA . ILE A 1 80 ? 5.105 -11.661 -12.743 1.00 96.94 80 ILE A CA 1
ATOM 600 C C . ILE A 1 80 ? 5.789 -13.023 -12.757 1.00 96.94 80 ILE A C 1
ATOM 602 O O . ILE A 1 80 ? 5.898 -13.640 -13.815 1.00 96.94 80 ILE A O 1
ATOM 606 N N . ILE A 1 81 ? 6.244 -13.485 -11.596 1.00 95.81 81 ILE A N 1
ATOM 607 C CA . ILE A 1 81 ? 6.780 -14.835 -11.438 1.00 95.81 81 ILE A CA 1
ATOM 608 C C . ILE A 1 81 ? 5.626 -15.812 -11.194 1.00 95.81 81 ILE A C 1
ATOM 610 O O . ILE A 1 81 ? 4.885 -15.674 -10.220 1.00 95.81 81 ILE A O 1
ATOM 614 N N . ASP A 1 82 ? 5.503 -16.802 -12.078 1.00 92.88 82 ASP A N 1
ATOM 615 C CA . ASP A 1 82 ? 4.634 -17.968 -11.901 1.00 92.88 82 ASP A CA 1
ATOM 616 C C . ASP A 1 82 ? 5.372 -19.002 -11.038 1.00 92.88 82 ASP A C 1
ATOM 618 O O . ASP A 1 82 ? 6.328 -19.638 -11.491 1.00 92.88 82 ASP A O 1
ATOM 622 N N . LYS A 1 83 ? 4.986 -19.114 -9.763 1.00 81.12 83 LYS A N 1
ATOM 623 C CA . LYS A 1 83 ? 5.524 -20.131 -8.852 1.00 81.12 83 LYS A CA 1
ATOM 624 C C . LYS A 1 83 ? 4.678 -21.397 -8.978 1.00 81.12 83 LYS A C 1
ATOM 626 O O . LYS A 1 83 ? 3.502 -21.373 -8.622 1.00 81.12 83 LYS A O 1
ATOM 631 N N . ARG A 1 84 ? 5.304 -22.476 -9.447 1.00 70.44 84 ARG A N 1
ATOM 632 C CA . ARG A 1 84 ? 4.751 -23.837 -9.469 1.00 70.44 84 ARG A CA 1
ATOM 633 C C . ARG A 1 84 ? 5.265 -24.656 -8.297 1.00 70.44 84 ARG A C 1
ATOM 635 O O . ARG A 1 84 ? 6.449 -24.460 -7.940 1.00 70.44 84 ARG A O 1
#

Radius of gyration: 16.66 Å; Cα contacts (8 Å, |Δi|>4): 96; chains: 1; bounding box: 34×33×44 Å